Protein AF-A0A839LL76-F1 (afdb_monomer_lite)

Structure (mmCIF, N/CA/C/O backbone):
data_AF-A0A839LL76-F1
#
_entry.id   AF-A0A839LL76-F1
#
loop_
_atom_site.group_PDB
_atom_site.id
_atom_site.type_symbol
_atom_site.label_atom_id
_atom_site.label_alt_id
_atom_site.label_comp_id
_atom_site.label_asym_id
_atom_site.label_entity_id
_atom_site.label_seq_id
_atom_site.pdbx_PDB_ins_code
_atom_site.Cartn_x
_atom_site.Cartn_y
_atom_site.Cartn_z
_atom_site.occupancy
_atom_site.B_iso_or_equiv
_atom_site.auth_seq_id
_atom_site.auth_comp_id
_atom_site.auth_asym_id
_atom_site.auth_atom_id
_atom_site.pdbx_PDB_model_num
ATOM 1 N N . MET A 1 1 ? 0.979 7.025 -10.746 1.00 90.75 1 MET A N 1
ATOM 2 C CA . MET A 1 1 ? 1.099 5.874 -9.820 1.00 90.75 1 MET A CA 1
ATOM 3 C C . MET A 1 1 ? 0.273 6.142 -8.580 1.00 90.75 1 MET A C 1
ATOM 5 O O . MET A 1 1 ? -0.552 5.317 -8.245 1.00 90.75 1 MET A O 1
ATOM 9 N N . GLU A 1 2 ? 0.445 7.312 -7.975 1.00 95.81 2 GLU A N 1
ATOM 10 C CA . GLU A 1 2 ? -0.276 7.765 -6.783 1.00 95.81 2 GLU A CA 1
ATOM 11 C C . GLU A 1 2 ? -1.798 7.617 -6.886 1.00 95.81 2 GLU A C 1
ATOM 13 O O . GLU A 1 2 ? -2.395 6.899 -6.093 1.00 95.81 2 GLU A O 1
ATOM 18 N N . GLU A 1 3 ? -2.413 8.215 -7.912 1.00 95.31 3 GLU A N 1
ATOM 19 C CA . GLU A 1 3 ? -3.858 8.103 -8.166 1.00 95.31 3 GLU A CA 1
ATOM 20 C C . GLU A 1 3 ? -4.309 6.643 -8.287 1.00 95.31 3 GLU A C 1
ATOM 22 O O . GLU A 1 3 ? -5.286 6.244 -7.670 1.00 95.31 3 GLU A O 1
ATOM 27 N N . LEU A 1 4 ? -3.535 5.816 -8.991 1.00 95.62 4 LEU A N 1
ATOM 28 C CA . LEU A 1 4 ? -3.848 4.403 -9.189 1.00 95.62 4 LEU A CA 1
ATOM 29 C C . LEU A 1 4 ? -3.823 3.603 -7.879 1.00 95.62 4 LEU A C 1
ATOM 31 O O . LEU A 1 4 ? -4.640 2.709 -7.681 1.00 95.62 4 LEU A O 1
ATOM 35 N N . ILE A 1 5 ? -2.888 3.914 -6.979 1.00 97.56 5 ILE A N 1
ATOM 36 C CA . ILE A 1 5 ? -2.829 3.300 -5.649 1.00 97.56 5 ILE A CA 1
ATOM 37 C C . ILE A 1 5 ? -4.051 3.705 -4.823 1.00 97.56 5 ILE A C 1
ATOM 39 O O . ILE A 1 5 ? -4.645 2.852 -4.166 1.00 97.56 5 ILE A O 1
ATOM 43 N N . ARG A 1 6 ? -4.465 4.974 -4.890 1.00 96.88 6 ARG A N 1
ATOM 44 C CA . ARG A 1 6 ? -5.683 5.449 -4.214 1.00 96.88 6 ARG A CA 1
ATOM 45 C C . ARG A 1 6 ? -6.921 4.749 -4.744 1.00 96.88 6 ARG A C 1
ATOM 47 O O . ARG A 1 6 ? -7.682 4.207 -3.955 1.00 96.88 6 ARG A O 1
ATOM 54 N N . GLU A 1 7 ? -7.059 4.664 -6.063 1.00 96.06 7 GLU A N 1
ATOM 55 C CA . GLU A 1 7 ? -8.157 3.939 -6.698 1.00 96.06 7 GLU A CA 1
ATOM 56 C C . GLU A 1 7 ? -8.187 2.473 -6.258 1.00 96.06 7 GLU A C 1
ATOM 58 O O . GLU A 1 7 ? -9.241 1.965 -5.896 1.00 96.06 7 GLU A O 1
ATOM 63 N N . LEU A 1 8 ? -7.046 1.778 -6.219 1.00 96.69 8 LEU A N 1
ATOM 64 C CA . LEU A 1 8 ? -7.004 0.404 -5.712 1.00 96.69 8 LEU A CA 1
ATOM 65 C C . LEU A 1 8 ? -7.549 0.309 -4.283 1.00 96.69 8 LEU A C 1
ATOM 67 O O . LEU A 1 8 ? -8.380 -0.558 -4.008 1.00 96.69 8 LEU A O 1
ATOM 71 N N . VAL A 1 9 ? -7.119 1.200 -3.390 1.00 96.62 9 VAL A N 1
ATOM 72 C CA . VAL A 1 9 ? -7.594 1.229 -2.000 1.00 96.62 9 VAL A CA 1
ATOM 73 C C . VAL A 1 9 ? -9.094 1.525 -1.931 1.00 96.62 9 VAL A C 1
ATOM 75 O O . VAL A 1 9 ? -9.813 0.776 -1.270 1.00 96.62 9 VAL A O 1
ATOM 78 N N . ASP A 1 10 ? -9.584 2.516 -2.674 1.00 95.00 10 ASP A N 1
ATOM 79 C CA . ASP A 1 10 ? -11.004 2.901 -2.719 1.00 95.00 10 ASP A CA 1
ATOM 80 C C . ASP A 1 10 ? -11.900 1.793 -3.305 1.00 95.00 10 ASP A C 1
ATOM 82 O O . ASP A 1 10 ? -13.074 1.655 -2.950 1.00 95.00 10 ASP A O 1
ATOM 86 N N . PHE A 1 11 ? -11.345 0.949 -4.179 1.00 94.56 11 PHE A N 1
ATOM 87 C CA . PHE A 1 11 ? -11.992 -0.263 -4.690 1.00 94.56 11 PHE A CA 1
ATOM 88 C C . PHE A 1 11 ? -11.851 -1.477 -3.755 1.00 94.56 11 PHE A C 1
ATOM 90 O O . PHE A 1 11 ? -12.198 -2.596 -4.142 1.00 94.56 11 PHE A O 1
ATOM 97 N N . GLY A 1 12 ? -11.364 -1.283 -2.527 1.00 95.69 12 GLY A N 1
ATOM 98 C CA . GLY A 1 12 ? -11.236 -2.332 -1.515 1.00 95.69 12 GLY A CA 1
ATOM 99 C C . GLY A 1 12 ? -10.052 -3.273 -1.736 1.00 95.69 12 GLY A C 1
ATOM 100 O O . GLY A 1 12 ? -10.044 -4.379 -1.204 1.00 95.69 12 GLY A O 1
ATOM 101 N N . ARG A 1 13 ? -9.046 -2.866 -2.516 1.00 97.25 13 ARG A N 1
ATOM 102 C CA . ARG A 1 13 ? -7.880 -3.692 -2.887 1.00 97.25 13 ARG A CA 1
ATOM 103 C C . ARG A 1 13 ? -6.627 -3.328 -2.090 1.00 97.25 13 ARG A C 1
ATOM 105 O O . ARG A 1 13 ? -5.511 -3.527 -2.559 1.00 97.25 13 ARG A O 1
ATOM 112 N N . ALA A 1 14 ? -6.805 -2.806 -0.876 1.00 97.88 14 ALA A N 1
ATOM 113 C CA . ALA A 1 14 ? -5.704 -2.447 0.019 1.00 97.88 14 ALA A CA 1
ATOM 114 C C . ALA A 1 14 ? -4.792 -3.643 0.356 1.00 97.88 14 ALA A C 1
ATOM 116 O O . ALA A 1 14 ? -3.583 -3.466 0.481 1.00 97.88 14 ALA A O 1
ATOM 117 N N . GLU A 1 15 ? -5.355 -4.854 0.453 1.00 98.31 15 GLU A N 1
ATOM 118 C CA . GLU A 1 15 ? -4.591 -6.084 0.705 1.00 98.31 15 GLU A CA 1
ATOM 119 C C . GLU A 1 15 ? -3.554 -6.339 -0.389 1.00 98.31 15 GLU A C 1
ATOM 121 O O . GLU A 1 15 ? -2.390 -6.582 -0.092 1.00 98.31 15 GLU A O 1
ATOM 126 N N . GLU A 1 16 ? -3.951 -6.210 -1.655 1.00 98.31 16 GLU A N 1
ATOM 127 C CA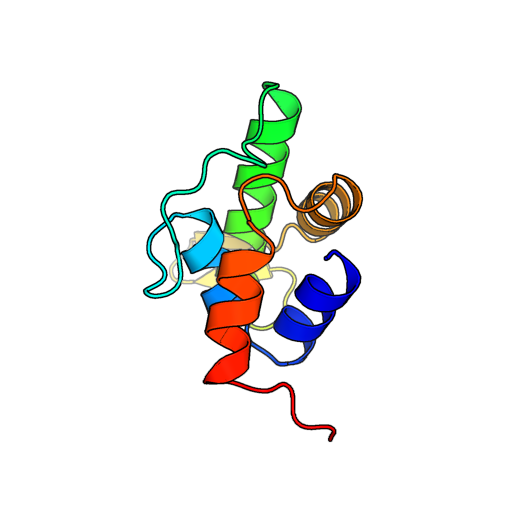 . GLU A 1 16 ? -3.040 -6.412 -2.778 1.00 98.31 16 GLU A CA 1
ATOM 128 C C . GLU A 1 16 ? -1.896 -5.395 -2.763 1.00 98.31 16 GLU A C 1
ATOM 130 O O . GLU A 1 16 ? -0.743 -5.748 -3.002 1.00 98.31 16 GLU A O 1
ATOM 135 N N . VAL A 1 17 ? -2.195 -4.131 -2.452 1.00 98.06 17 VAL A N 1
ATOM 136 C CA . VAL A 1 17 ? -1.157 -3.099 -2.347 1.00 98.06 17 VAL A CA 1
ATOM 137 C C . VAL A 1 17 ? -0.165 -3.454 -1.235 1.00 98.06 17 VAL A C 1
ATOM 139 O O . VAL A 1 17 ? 1.039 -3.348 -1.450 1.00 98.06 17 VAL A O 1
ATOM 142 N N . ALA A 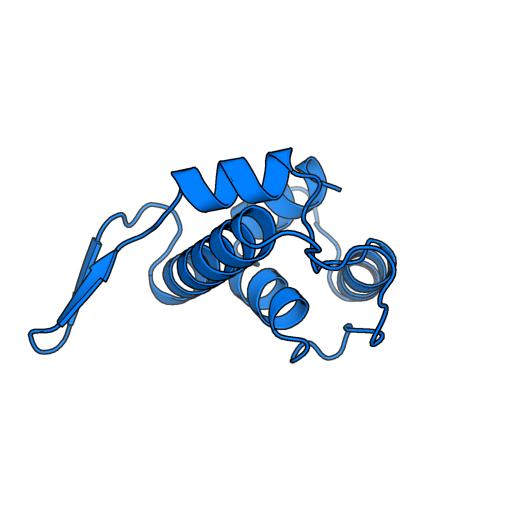1 18 ? -0.640 -3.936 -0.082 1.00 98.19 18 ALA A N 1
ATOM 143 C CA . ALA A 1 18 ? 0.235 -4.390 0.999 1.00 98.19 18 ALA A CA 1
ATOM 144 C C . ALA A 1 18 ? 1.093 -5.600 0.587 1.00 98.19 18 ALA A C 1
ATOM 146 O O . ALA A 1 18 ? 2.292 -5.609 0.855 1.00 98.19 18 ALA A O 1
ATOM 147 N N . LEU A 1 19 ? 0.517 -6.582 -0.114 1.00 98.25 19 LEU A N 1
ATOM 148 C CA . LEU A 1 19 ? 1.254 -7.744 -0.628 1.00 98.25 19 LEU A CA 1
ATOM 149 C C . LEU A 1 19 ? 2.337 -7.340 -1.637 1.00 98.25 19 LEU A C 1
ATOM 151 O O . LEU A 1 19 ? 3.429 -7.901 -1.628 1.00 98.25 19 LEU A O 1
ATOM 155 N N . LEU A 1 20 ? 2.063 -6.358 -2.499 1.00 97.19 20 LEU A N 1
ATOM 156 C CA . LEU A 1 20 ? 3.060 -5.800 -3.416 1.00 97.19 20 LEU A CA 1
ATOM 157 C C . LEU A 1 20 ? 4.203 -5.106 -2.670 1.00 97.19 20 LEU A C 1
ATOM 159 O O . LEU A 1 20 ? 5.353 -5.239 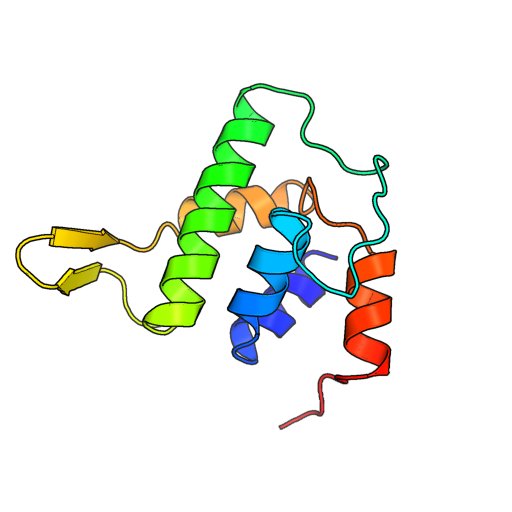-3.077 1.00 97.19 20 LEU A O 1
ATOM 163 N N . MET A 1 21 ? 3.900 -4.390 -1.585 1.00 96.69 21 MET A N 1
ATOM 164 C CA . MET A 1 21 ? 4.916 -3.762 -0.736 1.00 96.69 21 MET A CA 1
ATOM 165 C C . MET A 1 21 ? 5.784 -4.809 -0.029 1.00 96.69 21 MET A C 1
ATOM 167 O O . MET A 1 21 ? 7.006 -4.691 -0.035 1.00 96.69 21 MET A O 1
ATOM 171 N N . ASP A 1 22 ? 5.183 -5.852 0.542 1.00 95.38 22 ASP A N 1
ATOM 172 C CA . ASP A 1 22 ? 5.924 -6.909 1.244 1.00 95.38 22 ASP A CA 1
ATOM 173 C C . ASP A 1 22 ? 6.699 -7.842 0.289 1.00 95.38 22 ASP A C 1
ATOM 175 O O . ASP A 1 22 ? 7.578 -8.584 0.725 1.00 95.38 22 ASP A O 1
ATOM 179 N N . GLY A 1 23 ? 6.417 -7.780 -1.017 1.00 95.19 23 GLY A N 1
ATOM 180 C CA . GLY A 1 23 ? 6.985 -8.683 -2.022 1.00 95.19 23 GLY A CA 1
ATOM 181 C C . GLY A 1 23 ? 6.313 -10.061 -2.064 1.00 95.19 23 GLY A C 1
ATOM 182 O O . GLY A 1 23 ? 6.817 -10.969 -2.721 1.00 95.19 23 GLY A O 1
ATOM 183 N N . ASP A 1 24 ? 5.167 -10.205 -1.395 1.00 97.25 24 ASP A 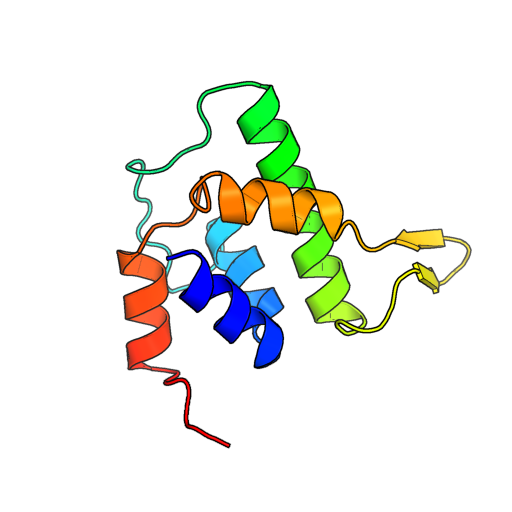N 1
ATOM 184 C CA . ASP A 1 24 ? 4.395 -11.447 -1.267 1.00 97.25 24 ASP A CA 1
ATOM 185 C C . ASP A 1 24 ? 3.285 -11.579 -2.329 1.00 97.25 24 ASP A C 1
ATOM 187 O O . ASP A 1 24 ? 2.636 -12.622 -2.448 1.00 97.25 24 ASP A O 1
ATOM 191 N N . SER A 1 25 ? 3.042 -10.533 -3.124 1.00 97.38 25 SER A N 1
ATOM 192 C CA . SER A 1 25 ? 2.088 -10.588 -4.237 1.00 97.38 25 SER A CA 1
ATOM 193 C C . SER A 1 25 ? 2.602 -11.478 -5.371 1.00 97.38 25 SER A C 1
ATOM 195 O O . SER A 1 25 ? 3.756 -11.383 -5.789 1.00 97.38 25 SER A O 1
ATOM 197 N N . LYS A 1 26 ? 1.703 -12.260 -5.987 1.00 97.44 26 LYS A N 1
ATOM 198 C CA . LYS A 1 26 ? 2.013 -13.031 -7.208 1.00 97.44 26 LYS A CA 1
ATOM 199 C C . LYS A 1 26 ? 2.416 -12.152 -8.403 1.00 97.44 26 LYS A C 1
ATOM 201 O O . LYS A 1 26 ? 2.927 -12.669 -9.394 1.00 97.44 26 LYS A O 1
ATOM 206 N N . TYR A 1 27 ? 2.141 -10.850 -8.334 1.00 97.25 27 TYR A N 1
ATOM 207 C CA . TYR A 1 27 ? 2.461 -9.878 -9.376 1.00 97.25 27 TYR A CA 1
ATOM 208 C C . TYR A 1 27 ? 3.773 -9.134 -9.124 1.00 97.25 27 TYR A C 1
ATOM 210 O O . TYR A 1 27 ? 4.193 -8.375 -9.997 1.00 97.25 27 TYR A O 1
ATOM 218 N N . TYR A 1 28 ? 4.412 -9.342 -7.968 1.00 96.00 28 TYR A N 1
ATOM 219 C CA . TYR A 1 28 ? 5.686 -8.722 -7.630 1.00 96.00 28 TYR A CA 1
ATOM 220 C C . TYR A 1 28 ? 6.809 -9.254 -8.525 1.00 96.00 28 TYR A C 1
ATOM 222 O O . TYR A 1 28 ? 7.083 -10.455 -8.561 1.00 96.00 28 TYR A O 1
ATOM 230 N N . SER A 1 29 ? 7.488 -8.364 -9.251 1.00 93.31 29 SER A N 1
ATOM 231 C CA . SER A 1 29 ? 8.547 -8.761 -10.182 1.00 93.31 29 SER A CA 1
ATOM 232 C C . SER A 1 29 ? 9.940 -8.868 -9.553 1.00 93.31 29 SER A C 1
ATOM 234 O O . SER A 1 29 ? 10.895 -9.140 -10.281 1.00 93.31 29 SER A O 1
ATOM 236 N N . GLY A 1 30 ? 10.112 -8.565 -8.261 1.00 91.31 30 GLY A N 1
ATOM 237 C CA . GLY A 1 30 ? 11.447 -8.450 -7.654 1.00 91.31 30 GLY A CA 1
ATOM 238 C C . GLY A 1 30 ? 12.215 -7.182 -8.048 1.00 91.31 30 GLY A C 1
ATOM 239 O O . GLY A 1 30 ? 13.432 -7.131 -7.880 1.00 91.31 30 GLY A O 1
ATOM 240 N N . SER A 1 31 ? 11.546 -6.178 -8.631 1.00 87.94 31 SER A N 1
ATOM 241 C CA . SER A 1 31 ? 12.219 -4.965 -9.111 1.00 87.94 31 SER A CA 1
ATOM 242 C C . SER A 1 31 ? 12.769 -4.116 -7.963 1.00 87.94 31 SER A C 1
ATOM 244 O O . SER A 1 31 ? 12.156 -3.981 -6.904 1.00 87.94 31 SER A O 1
ATOM 246 N N . VAL A 1 32 ? 13.925 -3.499 -8.219 1.00 86.00 32 VAL A N 1
ATOM 247 C CA . VAL A 1 32 ? 14.632 -2.607 -7.290 1.00 86.00 32 VAL A CA 1
ATOM 248 C C . VAL A 1 32 ? 14.506 -1.123 -7.667 1.00 86.00 32 VAL A C 1
ATOM 250 O O . VAL A 1 32 ? 15.060 -0.262 -6.988 1.00 86.00 32 VAL A O 1
ATOM 253 N N . GLU A 1 33 ? 13.772 -0.796 -8.738 1.00 83.38 33 GLU A N 1
ATOM 254 C CA . GLU A 1 33 ? 13.774 0.536 -9.373 1.00 83.38 33 GLU A CA 1
ATOM 255 C C . GLU A 1 33 ? 13.047 1.644 -8.582 1.00 83.38 33 GLU A C 1
ATOM 257 O O . GLU A 1 33 ? 13.079 2.805 -8.984 1.00 83.38 33 GLU A O 1
ATOM 262 N N . ASN A 1 34 ? 12.421 1.332 -7.443 1.00 90.31 34 ASN A N 1
ATOM 263 C CA . ASN A 1 34 ? 11.718 2.319 -6.611 1.00 90.31 34 ASN A CA 1
ATOM 264 C C . ASN A 1 34 ? 11.894 2.089 -5.099 1.00 90.31 34 ASN A C 1
ATOM 266 O O . ASN A 1 34 ? 11.040 2.491 -4.315 1.00 90.31 34 ASN A O 1
ATOM 270 N N . ILE A 1 35 ? 12.952 1.399 -4.669 1.00 93.19 35 ILE A N 1
ATOM 271 C CA . ILE A 1 35 ? 13.124 1.016 -3.257 1.00 93.19 35 ILE A CA 1
ATOM 272 C C . ILE A 1 35 ? 13.325 2.260 -2.364 1.00 93.19 35 ILE A C 1
ATOM 274 O O . ILE A 1 35 ? 14.036 3.180 -2.769 1.00 93.19 35 ILE A O 1
ATOM 278 N N . PRO A 1 36 ? 12.747 2.298 -1.145 1.00 94.62 36 PRO A N 1
ATOM 279 C CA . PRO A 1 36 ? 13.090 3.290 -0.125 1.00 94.62 36 PRO A CA 1
ATOM 280 C C . PRO A 1 36 ? 14.599 3.299 0.175 1.00 94.62 36 PRO A C 1
ATOM 282 O O . PRO A 1 36 ? 15.171 2.270 0.529 1.00 94.62 36 PRO A O 1
ATOM 285 N N . THR A 1 37 ? 15.253 4.451 0.068 1.00 95.12 37 THR A N 1
ATOM 286 C CA . THR A 1 37 ? 16.718 4.571 0.206 1.00 95.12 37 THR A CA 1
ATOM 287 C C . THR A 1 37 ? 17.164 5.268 1.482 1.00 95.12 37 THR A C 1
ATOM 289 O O . THR A 1 37 ? 18.275 5.030 1.956 1.00 95.12 37 THR A O 1
ATOM 292 N N . SER A 1 38 ? 16.309 6.107 2.066 1.00 96.81 38 SER A N 1
ATOM 293 C CA . SER A 1 38 ? 16.577 6.767 3.344 1.00 96.81 38 SER A CA 1
ATOM 294 C C . SER A 1 38 ? 15.840 6.096 4.504 1.00 96.81 38 SER A C 1
ATOM 296 O O . SER A 1 38 ? 14.849 5.390 4.316 1.00 96.81 38 SER A O 1
ATOM 298 N N . ILE A 1 39 ? 16.310 6.344 5.730 1.00 97.00 39 ILE A N 1
ATOM 299 C CA . ILE A 1 39 ? 15.660 5.852 6.954 1.00 97.00 39 ILE A CA 1
ATOM 300 C C . ILE A 1 39 ? 14.210 6.348 7.035 1.00 97.00 39 ILE A C 1
ATOM 302 O O . ILE A 1 39 ? 13.318 5.568 7.366 1.00 97.00 39 ILE A O 1
ATOM 306 N N . ASP A 1 40 ? 13.975 7.611 6.680 1.00 97.12 40 ASP A N 1
ATOM 307 C CA . ASP A 1 40 ? 12.642 8.211 6.711 1.00 97.12 40 ASP A CA 1
ATOM 308 C C . ASP A 1 40 ? 11.718 7.566 5.675 1.00 97.12 40 ASP A C 1
ATOM 310 O O . ASP A 1 40 ? 10.582 7.219 5.994 1.00 97.12 40 ASP A O 1
ATOM 314 N N . GLU A 1 41 ? 12.212 7.317 4.457 1.00 97.19 41 GLU A N 1
ATOM 315 C CA . GLU A 1 41 ? 11.445 6.604 3.428 1.00 97.19 41 GLU A CA 1
ATOM 316 C C . GLU A 1 41 ? 11.104 5.175 3.872 1.00 97.19 41 GLU A C 1
ATOM 318 O O . GLU A 1 41 ? 9.974 4.732 3.679 1.00 97.19 41 GLU A O 1
ATOM 323 N N . VAL A 1 42 ? 12.045 4.458 4.498 1.00 97.62 42 VAL A N 1
ATOM 324 C CA . VAL A 1 42 ? 11.808 3.104 5.032 1.00 97.62 42 VAL A CA 1
ATOM 325 C C . VAL A 1 42 ? 10.766 3.128 6.150 1.00 97.62 42 VAL A C 1
ATOM 327 O O . VAL A 1 42 ? 9.922 2.234 6.228 1.00 97.62 42 VAL A O 1
ATOM 330 N N . TYR A 1 43 ? 10.810 4.132 7.024 1.00 98.00 43 TYR A N 1
ATOM 331 C CA . TYR A 1 43 ? 9.842 4.274 8.106 1.00 98.00 43 TYR A CA 1
ATOM 332 C C . TYR A 1 43 ? 8.435 4.552 7.565 1.00 98.00 43 TYR A C 1
ATOM 334 O O . TYR A 1 43 ? 7.492 3.840 7.909 1.00 98.00 43 TYR A O 1
ATOM 342 N N . VAL A 1 44 ? 8.307 5.525 6.660 1.00 98.31 44 VAL A N 1
ATOM 343 C CA . VAL A 1 44 ? 7.044 5.869 5.990 1.00 98.31 44 VAL A CA 1
ATOM 344 C C . VAL A 1 44 ? 6.478 4.670 5.237 1.00 98.31 44 VAL A C 1
ATOM 346 O O . VAL A 1 44 ? 5.296 4.366 5.379 1.00 98.31 44 VAL A O 1
ATOM 349 N N . PHE A 1 45 ? 7.328 3.946 4.507 1.00 98.00 45 PHE A N 1
ATOM 350 C CA . PHE A 1 45 ? 6.963 2.715 3.815 1.00 98.00 45 PHE A CA 1
ATOM 351 C C . PHE A 1 45 ? 6.340 1.688 4.767 1.00 98.00 45 PHE A C 1
ATOM 353 O O . PHE A 1 45 ? 5.225 1.236 4.531 1.00 98.00 45 PHE A O 1
ATOM 360 N N . ARG A 1 46 ? 7.005 1.374 5.886 1.00 97.75 46 ARG A N 1
ATOM 361 C CA . ARG A 1 46 ? 6.497 0.399 6.868 1.00 97.75 46 ARG A CA 1
ATOM 362 C C . ARG A 1 46 ? 5.168 0.831 7.480 1.00 97.75 46 ARG A C 1
ATOM 364 O O . ARG A 1 46 ? 4.258 0.016 7.597 1.00 97.75 46 ARG A O 1
ATOM 371 N N . MET A 1 47 ? 5.041 2.102 7.854 1.00 98.25 47 MET A N 1
ATOM 372 C CA . MET A 1 47 ? 3.806 2.622 8.448 1.00 98.25 47 MET A CA 1
ATOM 373 C C . MET A 1 47 ? 2.642 2.619 7.448 1.00 98.25 47 MET A C 1
ATOM 375 O O . MET A 1 47 ? 1.512 2.303 7.822 1.00 98.25 47 MET A O 1
ATOM 379 N N . ALA A 1 48 ? 2.912 2.907 6.172 1.00 98.38 48 ALA A N 1
ATOM 380 C CA . ALA A 1 48 ? 1.929 2.786 5.102 1.00 98.38 48 ALA A CA 1
ATOM 381 C C . ALA A 1 48 ? 1.516 1.324 4.857 1.00 98.38 48 ALA A C 1
ATOM 383 O O . ALA A 1 48 ? 0.323 1.057 4.709 1.00 98.38 48 ALA A O 1
ATOM 384 N N . THR A 1 49 ? 2.451 0.366 4.900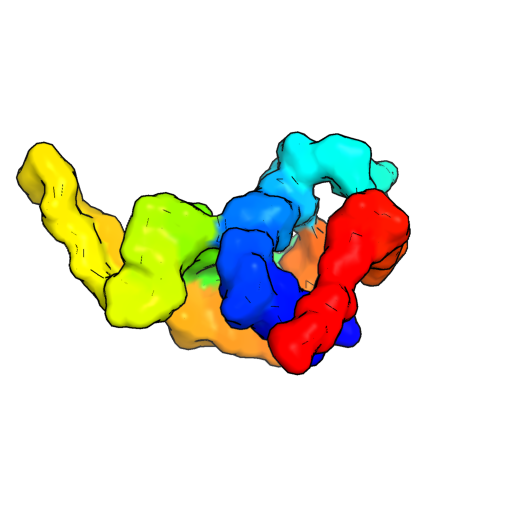 1.00 98.25 49 THR A N 1
ATOM 385 C CA . THR A 1 49 ? 2.127 -1.070 4.831 1.00 98.25 49 THR A CA 1
ATOM 386 C C . THR A 1 49 ? 1.190 -1.484 5.968 1.00 98.25 49 THR A C 1
ATOM 388 O O . THR A 1 49 ? 0.168 -2.127 5.725 1.00 98.25 49 THR A O 1
ATOM 391 N N . GLU A 1 50 ? 1.488 -1.091 7.210 1.00 97.81 50 GLU A N 1
ATOM 392 C CA . GLU A 1 50 ? 0.632 -1.402 8.364 1.00 97.81 50 GLU A CA 1
ATOM 393 C C . GLU A 1 50 ? -0.749 -0.739 8.258 1.00 97.81 50 GLU A C 1
ATOM 395 O O . GLU A 1 50 ? -1.761 -1.362 8.589 1.00 97.81 50 GLU A O 1
ATOM 400 N N . HIS A 1 51 ? -0.829 0.487 7.727 1.00 98.12 51 HIS A N 1
ATOM 401 C CA . HIS A 1 51 ? -2.109 1.121 7.407 1.00 98.12 51 HIS A CA 1
ATOM 402 C C . HIS A 1 51 ? -2.921 0.292 6.407 1.00 98.12 51 HIS A C 1
ATOM 404 O O . HIS A 1 51 ? -4.094 0.017 6.651 1.00 98.12 51 HIS A O 1
ATOM 410 N N . LEU A 1 52 ? -2.312 -0.138 5.302 1.00 98.31 52 LEU A N 1
ATOM 411 C CA . LEU A 1 52 ? -2.996 -0.918 4.271 1.00 98.31 52 LEU A CA 1
ATOM 412 C C . LEU A 1 52 ? -3.477 -2.271 4.801 1.00 98.31 52 LEU A C 1
ATOM 414 O O . LEU A 1 52 ? -4.616 -2.653 4.538 1.00 98.31 52 LEU A O 1
ATOM 418 N N . LYS A 1 53 ? -2.668 -2.955 5.620 1.00 97.81 53 LYS A N 1
ATOM 419 C CA . LYS A 1 53 ? -3.069 -4.187 6.323 1.00 97.81 53 LYS A CA 1
ATOM 420 C C . LYS A 1 53 ? -4.246 -3.945 7.264 1.00 97.81 53 LYS A C 1
ATOM 422 O O . LYS A 1 53 ? -5.178 -4.750 7.315 1.00 97.81 53 LYS A O 1
ATOM 427 N N . PHE A 1 54 ? -4.235 -2.829 7.992 1.00 97.94 54 PHE A N 1
ATOM 428 C CA . PHE A 1 54 ? -5.357 -2.428 8.834 1.00 97.94 54 PHE A CA 1
ATOM 429 C C . PHE A 1 54 ? -6.627 -2.206 7.998 1.00 97.94 54 PHE A C 1
ATOM 431 O O . PHE A 1 54 ? -7.676 -2.761 8.329 1.00 97.94 54 PHE A O 1
ATOM 438 N N . VAL A 1 55 ? -6.537 -1.437 6.910 1.00 97.88 55 VAL A N 1
ATOM 439 C CA . VAL A 1 55 ? -7.667 -1.124 6.019 1.00 97.88 55 VAL A CA 1
ATOM 440 C C . VAL A 1 55 ? -8.218 -2.383 5.359 1.00 97.88 55 VAL A C 1
ATOM 442 O O . VAL A 1 55 ? -9.430 -2.577 5.352 1.00 97.88 55 VAL A O 1
ATOM 445 N N . ALA A 1 56 ? -7.354 -3.275 4.875 1.00 97.25 56 ALA A N 1
ATOM 446 C CA . ALA A 1 56 ? -7.753 -4.563 4.315 1.00 97.25 56 ALA A CA 1
ATOM 447 C C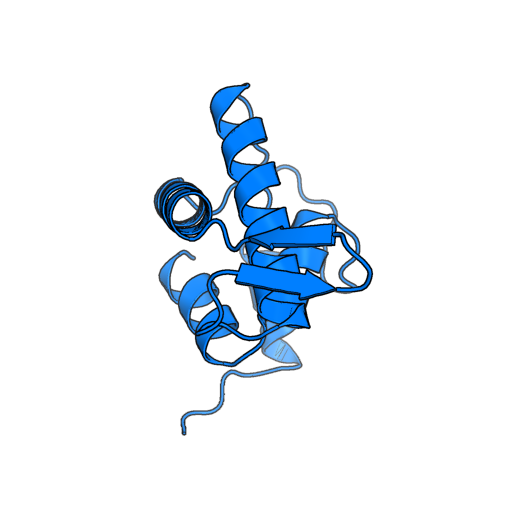 . ALA A 1 56 ? -8.552 -5.405 5.320 1.00 97.25 56 ALA A C 1
ATOM 449 O O . ALA A 1 56 ? -9.563 -6.013 4.975 1.00 97.25 56 ALA A O 1
ATOM 450 N N . LYS A 1 57 ? -8.120 -5.415 6.585 1.00 96.75 57 LYS A N 1
ATOM 451 C CA . LYS A 1 57 ? -8.725 -6.244 7.631 1.00 96.75 57 LYS A CA 1
ATOM 452 C C . LYS A 1 57 ? -10.001 -5.653 8.229 1.00 96.75 57 LYS A C 1
ATOM 454 O O . LYS A 1 57 ? -10.897 -6.403 8.614 1.00 96.75 57 LYS A O 1
ATOM 459 N N . TYR A 1 58 ? -10.066 -4.334 8.386 1.00 96.06 58 TYR A N 1
ATOM 460 C CA . TYR A 1 58 ? -11.120 -3.675 9.163 1.00 96.06 58 TYR A CA 1
ATOM 461 C C . TYR A 1 58 ? -11.977 -2.691 8.359 1.00 96.06 58 TYR A C 1
ATOM 463 O O . TYR A 1 58 ? -13.037 -2.305 8.849 1.00 96.06 58 TYR A O 1
ATOM 471 N N . GLY A 1 59 ? -11.574 -2.329 7.142 1.00 94.56 59 GLY A N 1
ATOM 472 C CA . GLY A 1 59 ? -12.242 -1.348 6.286 1.00 94.56 59 GLY A CA 1
ATOM 473 C C . GLY A 1 59 ? -11.658 0.064 6.406 1.00 94.56 59 GLY A C 1
ATOM 474 O O . GLY A 1 59 ? -11.093 0.441 7.432 1.00 94.56 59 GLY A O 1
ATOM 475 N N . GLN A 1 60 ? -11.824 0.855 5.342 1.00 91.44 60 GLN A N 1
ATOM 476 C CA . GLN A 1 60 ? -11.232 2.193 5.178 1.00 91.44 60 GLN A CA 1
ATOM 477 C C . GLN A 1 60 ? -11.785 3.236 6.164 1.00 91.44 60 GLN A C 1
ATOM 479 O O . GLN A 1 60 ? -11.053 4.116 6.609 1.00 91.44 60 GLN A O 1
ATOM 484 N N . ASP A 1 61 ? -13.052 3.105 6.569 1.00 92.69 61 ASP A N 1
ATOM 485 C CA . ASP A 1 61 ? -13.711 4.049 7.485 1.00 92.69 61 ASP A CA 1
ATOM 486 C C . ASP A 1 61 ? -13.387 3.799 8.970 1.00 92.69 61 ASP A C 1
ATOM 488 O O . ASP A 1 61 ? -13.776 4.573 9.853 1.00 92.69 61 ASP A O 1
ATOM 492 N N . VAL A 1 62 ? -12.678 2.711 9.283 1.00 94.81 62 VAL A N 1
ATOM 493 C CA . VAL A 1 62 ? -12.322 2.364 10.659 1.00 94.81 62 VAL A CA 1
ATOM 494 C C . VAL A 1 62 ? -11.007 3.042 11.028 1.00 94.81 62 VAL A C 1
ATOM 496 O O . VAL A 1 62 ? -9.983 2.847 10.388 1.00 94.81 62 VAL A O 1
ATOM 499 N N . LYS A 1 63 ? -11.007 3.825 12.110 1.00 92.69 63 LYS A N 1
ATOM 500 C CA . LYS A 1 63 ? -9.782 4.477 12.617 1.00 92.69 63 LYS A CA 1
ATOM 501 C C . LYS A 1 63 ? -9.049 3.653 13.669 1.00 92.69 63 LYS A C 1
ATOM 503 O O . LYS A 1 63 ? -7.839 3.767 13.821 1.00 92.69 63 LYS A O 1
ATOM 508 N N . MET A 1 64 ? -9.795 2.849 14.422 1.00 95.50 64 MET A N 1
ATOM 509 C CA . MET A 1 64 ? -9.277 2.052 15.526 1.00 95.50 64 MET A CA 1
ATOM 510 C C . MET A 1 64 ? -10.174 0.836 15.753 1.00 95.50 64 MET A C 1
ATOM 512 O O . MET A 1 64 ? -11.402 0.935 15.676 1.00 95.50 64 MET A O 1
ATOM 516 N N . LYS A 1 65 ? -9.573 -0.305 16.086 1.00 94.94 65 LYS A N 1
ATOM 517 C CA . LYS A 1 65 ? -10.280 -1.533 16.453 1.00 94.94 65 LYS A CA 1
ATOM 518 C C . LYS A 1 65 ? -9.661 -2.145 17.704 1.00 94.94 65 LYS A C 1
ATOM 520 O O . LYS A 1 65 ? -8.448 -2.304 17.781 1.00 94.94 65 LYS A O 1
ATOM 525 N N . LYS A 1 66 ? -10.500 -2.532 18.669 1.00 94.50 66 LYS A N 1
ATOM 526 C CA . LYS A 1 66 ? -10.082 -3.323 19.832 1.00 94.50 66 LYS A CA 1
ATOM 527 C C . LYS A 1 66 ? -10.473 -4.786 19.629 1.00 94.50 66 LYS A C 1
ATOM 529 O O . LYS A 1 66 ? -11.648 -5.059 19.385 1.00 94.50 66 LYS A O 1
ATOM 534 N N . VAL A 1 67 ? -9.512 -5.701 19.725 1.00 92.25 67 VAL A N 1
ATOM 535 C CA . VAL A 1 67 ? -9.706 -7.156 19.573 1.00 92.25 67 VAL A CA 1
ATOM 536 C C . VAL A 1 67 ? -8.890 -7.858 20.651 1.00 92.25 67 VAL A C 1
ATOM 538 O O . VAL A 1 67 ? -7.701 -7.587 20.775 1.00 92.25 67 VAL A O 1
ATOM 541 N N . ASP A 1 68 ? -9.523 -8.708 21.462 1.00 92.06 68 ASP A N 1
ATOM 542 C CA . ASP A 1 68 ? -8.859 -9.518 22.499 1.00 92.06 68 ASP A CA 1
ATOM 543 C C . ASP A 1 68 ? -7.887 -8.724 23.389 1.00 92.06 68 ASP A C 1
ATOM 545 O O . ASP A 1 68 ? -6.752 -9.120 23.637 1.00 92.06 68 ASP A O 1
ATOM 549 N N . GLY A 1 69 ? -8.312 -7.532 23.818 1.00 91.69 69 GLY A N 1
ATOM 550 C CA . GLY A 1 69 ? -7.506 -6.633 24.653 1.00 91.69 69 GLY A CA 1
ATOM 551 C C . GLY A 1 69 ? -6.454 -5.801 23.906 1.00 91.69 69 GLY A C 1
ATOM 552 O O . GLY A 1 69 ? -5.967 -4.828 24.475 1.00 91.69 69 GLY A O 1
ATOM 553 N N . HIS A 1 70 ? -6.174 -6.099 22.638 1.00 90.69 70 HIS A N 1
ATOM 554 C CA . HIS A 1 70 ? -5.242 -5.358 21.788 1.00 90.69 70 HIS A CA 1
ATOM 555 C C . HIS A 1 70 ? -5.947 -4.209 21.064 1.00 90.69 70 HIS A C 1
ATOM 557 O O . HIS A 1 70 ? -7.120 -4.322 20.701 1.00 90.69 70 HIS A O 1
ATOM 563 N N . VAL A 1 71 ? -5.229 -3.105 20.845 1.00 91.50 71 VAL A N 1
ATOM 564 C CA . VAL A 1 71 ? -5.708 -1.939 20.090 1.00 91.50 71 VAL A CA 1
ATOM 565 C C . VAL A 1 71 ? -4.921 -1.844 18.792 1.00 91.50 71 VAL A C 1
ATOM 567 O O . VAL A 1 71 ? -3.697 -1.757 18.810 1.00 91.50 71 VAL A O 1
ATOM 570 N N . PHE A 1 72 ? -5.642 -1.852 17.679 1.00 92.38 72 PHE A N 1
ATOM 571 C CA . PHE A 1 72 ? -5.121 -1.639 16.337 1.00 92.38 72 PHE A CA 1
ATOM 572 C C . PHE A 1 72 ? -5.606 -0.280 15.844 1.00 92.38 72 PHE A C 1
ATOM 574 O O . PHE A 1 72 ? -6.767 0.069 16.081 1.00 92.38 72 PHE A O 1
ATOM 581 N N . SER A 1 73 ? -4.759 0.446 15.123 1.00 93.50 73 SER A N 1
ATOM 582 C CA . SER A 1 73 ? -5.077 1.777 14.607 1.00 93.50 73 SER A CA 1
ATOM 583 C C . SER A 1 73 ? -4.693 1.900 13.141 1.00 93.50 73 SER A C 1
ATOM 585 O O . SER A 1 73 ? -3.717 1.299 12.697 1.00 93.50 73 SER A O 1
ATOM 587 N N . ALA A 1 74 ? -5.462 2.697 12.407 1.00 95.75 74 ALA A N 1
ATOM 588 C CA . ALA A 1 74 ? -5.103 3.122 11.065 1.00 95.75 74 ALA A CA 1
ATOM 589 C C . ALA A 1 74 ? -4.057 4.248 11.128 1.00 95.75 74 ALA A C 1
ATOM 591 O O . ALA A 1 74 ? -4.137 5.111 12.000 1.00 95.75 74 ALA A O 1
ATOM 592 N N . TYR A 1 75 ? -3.142 4.270 10.154 1.00 96.69 75 TYR A N 1
ATOM 593 C CA . TYR A 1 75 ? -2.127 5.320 9.975 1.00 96.69 75 TYR A CA 1
ATOM 594 C C . TYR A 1 75 ? -2.284 6.085 8.641 1.00 96.69 75 TYR A C 1
ATOM 596 O O . TYR A 1 75 ? -1.386 6.033 7.795 1.00 96.69 75 TYR A O 1
ATOM 604 N N . PRO A 1 76 ? -3.438 6.739 8.387 1.00 97.00 76 PRO A N 1
ATOM 605 C CA . PRO A 1 76 ? -3.723 7.371 7.097 1.00 97.00 76 PRO A CA 1
ATOM 606 C C . PRO A 1 76 ? -2.696 8.445 6.719 1.00 97.00 76 PRO A C 1
ATOM 608 O O . PRO A 1 76 ? -2.318 8.542 5.561 1.00 97.00 76 PRO A O 1
ATOM 611 N N . GLU A 1 77 ? -2.174 9.205 7.677 1.00 97.88 77 GLU A N 1
ATOM 612 C CA . GLU A 1 77 ? -1.155 10.230 7.442 1.00 97.88 77 GLU A CA 1
ATOM 613 C C . GLU A 1 77 ? 0.134 9.665 6.830 1.00 97.88 77 GLU A C 1
ATOM 615 O O . GLU A 1 77 ? 0.727 10.285 5.947 1.00 97.88 77 GLU A O 1
ATOM 620 N N . TYR A 1 78 ? 0.534 8.459 7.237 1.00 98.25 78 TYR A N 1
ATOM 621 C CA . TYR A 1 78 ? 1.710 7.789 6.691 1.00 98.25 78 TYR A CA 1
ATOM 622 C C . TYR A 1 78 ? 1.439 7.200 5.312 1.00 98.25 78 TYR A C 1
ATOM 624 O O . TYR A 1 78 ? 2.318 7.240 4.453 1.00 98.25 78 TYR A O 1
ATOM 632 N N . PHE A 1 79 ? 0.222 6.709 5.072 1.00 98.19 79 PHE A N 1
ATOM 633 C CA . PHE A 1 79 ? -0.207 6.316 3.734 1.00 98.19 79 PHE A CA 1
ATOM 634 C C . PHE A 1 79 ? -0.179 7.507 2.770 1.00 98.19 79 PHE A C 1
ATOM 636 O O . PHE A 1 79 ? 0.423 7.414 1.704 1.00 98.19 79 PHE A O 1
ATOM 643 N N . GLU A 1 80 ? -0.726 8.656 3.167 1.00 98.00 80 GLU A N 1
ATOM 644 C CA . GLU A 1 80 ? -0.695 9.881 2.362 1.00 98.00 80 GLU A CA 1
ATOM 645 C C . GLU A 1 80 ? 0.733 10.352 2.070 1.00 98.00 80 GLU A C 1
ATOM 647 O O . GLU A 1 80 ? 1.051 10.726 0.936 1.00 98.00 80 GLU A O 1
ATOM 652 N N . GLN A 1 81 ? 1.609 10.300 3.076 1.00 98.19 81 GLN A N 1
ATOM 653 C CA . GLN A 1 81 ? 3.019 10.645 2.920 1.00 98.19 81 GLN A CA 1
ATOM 654 C C . GLN A 1 81 ? 3.738 9.678 1.972 1.00 98.19 81 GLN A C 1
ATOM 656 O O . GLN A 1 81 ? 4.512 10.114 1.122 1.00 98.19 81 GLN A O 1
ATOM 661 N N . TRP A 1 82 ? 3.472 8.376 2.086 1.00 98.19 82 TRP A N 1
ATOM 662 C CA . TRP A 1 82 ? 4.040 7.356 1.208 1.00 98.19 82 TRP A CA 1
ATOM 663 C C . TRP A 1 82 ? 3.578 7.522 -0.241 1.00 98.19 82 TRP A C 1
ATOM 665 O O . TRP A 1 82 ? 4.406 7.493 -1.157 1.00 98.19 82 TRP A O 1
ATOM 675 N N . VAL A 1 83 ? 2.277 7.746 -0.452 1.00 97.81 83 VAL A N 1
ATOM 676 C CA . VAL A 1 83 ? 1.713 7.987 -1.782 1.00 97.81 83 VAL A CA 1
ATOM 677 C C . VAL A 1 83 ? 2.354 9.229 -2.395 1.00 97.81 83 VAL A C 1
ATOM 679 O O . VAL A 1 83 ? 2.938 9.131 -3.470 1.00 97.81 83 VAL A O 1
ATOM 682 N N . SER A 1 84 ? 2.360 10.352 -1.673 1.00 96.69 84 SER A N 1
ATOM 683 C CA . SER A 1 84 ? 2.963 11.618 -2.132 1.00 96.69 84 SER A CA 1
ATOM 684 C C . SER A 1 84 ? 4.484 11.531 -2.331 1.00 96.69 84 SER A C 1
ATOM 686 O O . SER A 1 84 ? 5.074 12.336 -3.045 1.00 96.69 84 SER A O 1
ATOM 688 N N . GLY A 1 85 ? 5.137 10.554 -1.696 1.00 95.12 85 GLY A N 1
ATOM 689 C CA . GLY A 1 85 ? 6.554 10.230 -1.867 1.00 95.12 85 GLY A CA 1
ATOM 690 C C . GLY A 1 85 ? 6.857 9.359 -3.091 1.00 95.12 85 GLY A C 1
ATOM 691 O O . GLY A 1 85 ? 7.978 8.865 -3.221 1.00 95.12 85 GLY A O 1
ATOM 692 N N . GLY A 1 86 ? 5.879 9.131 -3.973 1.00 95.62 86 GLY A N 1
ATOM 693 C CA . GLY A 1 86 ? 6.041 8.333 -5.188 1.00 95.62 86 GLY A CA 1
ATOM 694 C C . GLY A 1 86 ? 5.874 6.827 -4.974 1.00 95.62 86 GLY A C 1
ATOM 695 O O . GLY A 1 86 ? 6.402 6.039 -5.762 1.00 95.62 86 GLY A O 1
ATOM 696 N N . CYS A 1 87 ? 5.157 6.421 -3.919 1.00 96.50 87 CYS A N 1
ATOM 697 C CA . CYS A 1 87 ? 4.815 5.022 -3.634 1.00 96.50 87 CYS A CA 1
ATOM 698 C C . CYS A 1 87 ? 6.052 4.100 -3.592 1.00 96.50 87 CYS A C 1
ATOM 700 O O . CYS A 1 87 ? 6.072 3.031 -4.208 1.00 96.50 87 CYS A O 1
ATOM 702 N N . ARG A 1 88 ? 7.114 4.541 -2.901 1.00 95.69 88 ARG A N 1
ATOM 703 C CA . ARG A 1 88 ? 8.388 3.805 -2.801 1.00 95.69 88 ARG A CA 1
ATOM 704 C C . ARG A 1 88 ? 8.161 2.349 -2.391 1.00 95.69 88 ARG A C 1
ATOM 706 O O . ARG A 1 88 ? 7.314 2.070 -1.554 1.00 95.69 88 ARG A O 1
ATOM 713 N N . GLY A 1 89 ? 8.913 1.430 -2.981 1.00 94.62 89 GLY A N 1
ATOM 714 C CA . GLY A 1 89 ? 8.810 -0.016 -2.781 1.00 94.62 89 GLY A CA 1
ATOM 715 C C . GLY A 1 89 ? 7.794 -0.707 -3.692 1.00 94.62 89 GLY A C 1
ATOM 716 O O . GLY A 1 89 ? 7.844 -1.923 -3.808 1.00 94.62 89 GLY A O 1
ATOM 717 N N . VAL A 1 90 ? 6.937 0.039 -4.399 1.00 95.50 90 VAL A N 1
ATOM 718 C CA . VAL A 1 90 ? 6.005 -0.517 -5.392 1.00 95.50 90 VAL A CA 1
ATOM 719 C C . VAL A 1 90 ? 6.393 -0.057 -6.792 1.00 95.50 90 VAL A C 1
ATOM 721 O O . VAL A 1 90 ? 6.662 1.124 -7.032 1.00 95.50 90 VAL A O 1
ATOM 724 N N . CYS A 1 91 ? 6.415 -0.995 -7.738 1.00 94.88 91 CYS A N 1
ATOM 725 C CA . CYS A 1 91 ? 6.720 -0.717 -9.136 1.00 94.88 91 CYS A CA 1
ATOM 726 C C . CYS A 1 91 ? 5.446 -0.632 -9.984 1.00 94.88 91 CYS A C 1
ATOM 728 O O . CYS A 1 91 ? 4.500 -1.400 -9.820 1.00 94.88 91 CYS A O 1
ATOM 730 N N . LEU A 1 92 ? 5.436 0.279 -10.966 1.00 95.19 92 LEU A N 1
ATOM 731 C CA . LEU A 1 92 ? 4.276 0.457 -11.851 1.00 95.19 92 LEU A CA 1
ATOM 732 C C . LEU A 1 92 ? 3.986 -0.804 -12.671 1.00 95.19 92 LEU A C 1
ATOM 734 O O . LEU A 1 92 ? 2.833 -1.067 -13.001 1.00 95.19 92 LEU A O 1
ATOM 738 N N . GLY A 1 93 ? 5.035 -1.551 -13.026 1.00 95.44 93 GLY A N 1
ATOM 739 C CA . GLY A 1 93 ? 4.923 -2.813 -13.751 1.00 95.44 93 GLY A CA 1
ATOM 740 C C . GLY A 1 93 ? 4.079 -3.835 -12.996 1.00 95.44 93 GLY A C 1
ATOM 741 O O . GLY A 1 93 ? 3.149 -4.386 -13.581 1.00 95.44 93 GLY A O 1
ATOM 742 N N . ASP A 1 94 ? 4.338 -4.008 -11.701 1.00 96.12 94 ASP A N 1
ATOM 743 C CA . ASP A 1 94 ? 3.632 -4.973 -10.851 1.00 96.12 94 ASP A CA 1
ATOM 744 C C . ASP A 1 94 ? 2.154 -4.609 -10.718 1.00 96.12 94 ASP A C 1
ATOM 746 O O . ASP A 1 94 ? 1.271 -5.431 -10.965 1.00 96.12 94 ASP A O 1
ATOM 750 N N . VAL A 1 95 ? 1.873 -3.327 -10.465 1.00 96.56 95 VAL A N 1
ATOM 751 C CA . VAL A 1 95 ? 0.500 -2.809 -10.402 1.00 96.56 95 VAL A CA 1
ATOM 752 C C . VAL A 1 95 ? -0.227 -3.007 -11.735 1.00 96.56 95 VAL A C 1
ATOM 754 O O . VAL A 1 95 ? -1.378 -3.440 -11.773 1.00 96.56 95 VAL A O 1
ATOM 757 N N . LYS A 1 96 ? 0.435 -2.730 -12.864 1.00 96.25 96 LYS A N 1
ATOM 758 C CA . LYS A 1 96 ? -0.146 -2.966 -14.194 1.00 96.25 96 LYS A CA 1
ATOM 759 C C . LYS A 1 96 ? -0.386 -4.448 -14.463 1.00 96.25 96 LYS A C 1
ATOM 761 O O . LYS A 1 96 ? -1.361 -4.771 -15.133 1.00 96.25 96 LYS A O 1
ATOM 766 N N . ASN A 1 97 ? 0.481 -5.337 -13.987 1.00 96.62 97 ASN A N 1
ATOM 767 C CA . ASN A 1 97 ? 0.291 -6.778 -14.131 1.00 96.62 97 ASN A CA 1
ATOM 768 C C . ASN A 1 97 ? -0.927 -7.252 -13.339 1.00 96.62 97 ASN A C 1
ATOM 770 O O . ASN A 1 97 ? -1.769 -7.935 -13.918 1.00 96.62 97 ASN A O 1
ATOM 774 N N . TYR A 1 98 ? -1.082 -6.791 -12.096 1.00 97.38 98 TYR A N 1
ATOM 775 C CA . TYR A 1 98 ? -2.293 -7.018 -11.307 1.00 97.38 98 TYR A CA 1
ATOM 776 C C . TYR A 1 98 ? -3.557 -6.566 -12.056 1.00 97.38 98 TYR A C 1
ATOM 778 O O . TYR A 1 98 ? -4.514 -7.325 -12.212 1.00 97.38 98 TYR A O 1
ATOM 786 N N . LEU A 1 99 ? -3.548 -5.346 -12.596 1.00 96.94 99 LEU A N 1
ATOM 787 C CA . LEU A 1 99 ? -4.716 -4.756 -13.257 1.00 96.94 99 LEU A CA 1
ATOM 788 C C . LEU A 1 99 ? -5.104 -5.411 -14.588 1.00 96.94 99 LEU A C 1
ATOM 790 O O . LEU A 1 99 ? -6.249 -5.260 -15.011 1.00 96.94 99 LEU A O 1
ATOM 794 N N . LYS A 1 100 ? -4.198 -6.140 -15.254 1.00 96.50 100 LYS A N 1
ATOM 795 C CA . LYS A 1 100 ? -4.546 -6.924 -16.454 1.00 96.50 100 LYS A CA 1
ATOM 796 C C . LYS A 1 100 ? -5.537 -8.041 -16.127 1.00 96.50 100 LYS A C 1
ATOM 798 O O . LYS A 1 100 ? -6.415 -8.320 -16.936 1.00 96.50 100 LYS A O 1
ATOM 803 N N . GLU A 1 101 ? -5.384 -8.669 -14.964 1.00 96.44 101 GLU A N 1
ATOM 804 C CA . GLU A 1 101 ? -6.267 -9.742 -14.487 1.00 96.44 101 GLU A CA 1
ATOM 805 C C . GLU A 1 101 ? -7.437 -9.195 -13.660 1.00 96.44 101 GLU A C 1
ATOM 807 O O . GLU A 1 101 ? -8.533 -9.753 -13.681 1.00 96.44 101 GLU A O 1
ATOM 812 N N . HIS A 1 102 ? -7.223 -8.076 -12.966 1.00 95.62 102 HIS A N 1
ATOM 813 C CA . HIS A 1 102 ? -8.205 -7.441 -12.093 1.00 95.62 102 HIS A CA 1
ATOM 814 C C . HIS A 1 102 ? -8.441 -5.986 -12.515 1.00 95.62 102 HIS A C 1
ATOM 816 O O . HIS A 1 102 ? -8.020 -5.064 -11.813 1.00 95.62 102 HIS A O 1
ATOM 822 N N . PRO A 1 103 ? -9.114 -5.722 -13.645 1.00 94.50 103 PRO A N 1
ATOM 823 C CA . PRO A 1 103 ? -9.372 -4.353 -14.075 1.00 94.50 103 PRO A CA 1
ATOM 824 C C . PRO A 1 103 ? -10.206 -3.594 -13.035 1.00 94.50 103 PRO A C 1
ATOM 826 O O . PRO A 1 103 ? -11.072 -4.164 -12.361 1.00 94.50 103 PRO A O 1
ATOM 829 N N . LEU A 1 104 ? -9.947 -2.296 -12.893 1.00 90.56 104 LEU A N 1
ATOM 830 C CA . LEU A 1 104 ? -10.837 -1.379 -12.184 1.00 90.56 104 LEU A CA 1
ATOM 831 C C . LEU A 1 104 ? -12.023 -1.116 -13.116 1.00 90.56 104 LEU A C 1
ATOM 833 O O . LEU A 1 104 ? -11.920 -0.341 -14.061 1.00 90.56 104 LEU A O 1
ATOM 837 N N . SER A 1 105 ? -13.114 -1.857 -12.943 1.00 80.19 105 SER A N 1
ATOM 838 C CA . SER A 1 105 ? -14.346 -1.600 -13.692 1.00 80.19 105 SER A CA 1
ATOM 839 C C . SER A 1 105 ? -15.084 -0.457 -13.008 1.00 80.19 105 SER A C 1
ATOM 841 O O . SER A 1 105 ? -15.291 -0.492 -11.797 1.00 80.19 105 SER A O 1
ATOM 843 N N . SER A 1 106 ? -15.453 0.561 -13.782 1.00 56.97 106 SER A N 1
ATOM 844 C CA . SER A 1 106 ? -16.268 1.687 -13.336 1.00 56.97 106 SER A CA 1
ATOM 845 C C . SER A 1 106 ? -17.527 1.183 -12.622 1.00 56.97 106 SER A C 1
ATOM 847 O O . SER A 1 106 ? -18.175 0.260 -13.119 1.00 56.97 106 SER A O 1
ATOM 849 N N . ARG A 1 107 ? -17.848 1.779 -11.468 1.00 51.72 107 ARG A N 1
ATOM 850 C CA . ARG A 1 107 ? -19.166 1.633 -10.833 1.00 51.72 107 ARG A CA 1
ATOM 851 C C . ARG A 1 107 ? -20.285 2.087 -11.766 1.00 51.72 107 ARG A C 1
ATOM 853 O O . ARG A 1 107 ? -20.045 3.047 -12.533 1.00 51.72 107 ARG A O 1
#

Radius of gyration: 13.66 Å; chains: 1; bounding box: 36×25×41 Å

Sequence (107 aa):
MEELIRELVDFGRAEEVALLMDGDSKYYSGSVENIPTSIDEVYVFRMATEHLKFVAKYGQDVKMKKVDGHVFSAYPEYFEQWVSGGCRGVCLGDVKNYLKEHPLSSR

Secondary structure (DSSP, 8-state):
-HHHHHHHHHTT-HHHHHHHHHT-STT-----TT---SHHHHHHHHHHHHHHHHHHHH-TT-SEEEETTEEEE--HHHHHHHHHTT-TT--HHHHHHHHHHS-----

pLDDT: mean 94.74, std 6.37, range [51.72, 98.38]

Foldseek 3Di:
DLVLQVLCVVVLNLVQLLCLLVQNHPLNPVDPPFAQDDPVLVVLSVLLSLLSVCCNVPNDPDAWDADPNDIRGHDVVSVVVCSVVVVGSHDPSSSVSVCVVVPPDDD